Protein AF-A0A7R8WGK3-F1 (afdb_monomer_lite)

Secondary structure (DSSP, 8-state):
--------------------------------------TT-S-------HHHHHHHHHHTT----S----SSSHHHHHHHHHHHHHHHHHHHHHHHHHHHHHHHHHHHHHHHHHHHHHHHHHHHHHHHHHHHHHHHHHHHHHHHHHT--

Organism: NCBI:txid163714

Sequence (149 aa):
MSRVQANRSSSMAVATRNLHHQPQFTNTAQTNPSSHATDHQRMESMSSGDAAHAAAILLNLGQPCCHLDGPGVEVNGLLQRLDSLRQENNKLKCDKLDLLRQHVACQREIKKLKEREMKLQMDLSSASQENSRLRALLRDYTSVDVSSV

pLDDT: mean 71.0, std 24.17, range [36.91, 98.88]

Foldseek 3Di:
DDDDDDDDPPDDPDPPPDPDDDDDDDDDDDDDDDDDDDPPPPDPDDDPDPPVVVVVVVVVVPDDDDDDDDDPDVVVVVVVVVVVVVVVVVVVVVVVVVVVVVVVVVVVVVVVVVVVVVVVVVVVVVVVVVVVVVVVVVVVVVVVVVVVD

Structure (mmCIF, N/CA/C/O backbone):
data_AF-A0A7R8WGK3-F1
#
_entry.id   AF-A0A7R8WGK3-F1
#
loop_
_atom_site.group_PDB
_atom_site.id
_atom_site.type_symbol
_atom_site.label_atom_id
_atom_site.label_alt_id
_atom_site.label_comp_id
_atom_site.label_asym_id
_atom_site.label_entity_id
_atom_site.label_seq_id
_atom_site.pdbx_PDB_ins_code
_atom_site.Cartn_x
_atom_site.Cartn_y
_atom_site.Cartn_z
_atom_site.occupancy
_atom_site.B_iso_or_equiv
_atom_site.auth_seq_id
_atom_site.auth_comp_id
_atom_site.auth_asym_id
_atom_site.auth_atom_id
_atom_site.pdbx_PDB_model_num
ATOM 1 N N . MET A 1 1 ? 33.280 -46.505 11.811 1.00 45.91 1 MET A N 1
ATOM 2 C CA . MET A 1 1 ? 33.795 -45.601 10.763 1.00 45.91 1 MET A CA 1
ATOM 3 C C . MET A 1 1 ? 33.153 -44.237 10.950 1.00 45.91 1 MET A C 1
ATOM 5 O O . MET A 1 1 ? 31.968 -44.082 10.702 1.00 45.91 1 MET A O 1
ATOM 9 N N . SER A 1 2 ? 33.925 -43.303 11.497 1.00 43.38 2 SER A N 1
ATOM 10 C CA . SER A 1 2 ? 33.552 -41.914 11.775 1.00 43.38 2 SER A CA 1
ATOM 11 C C . SER A 1 2 ? 33.659 -41.040 10.523 1.00 43.38 2 SER A C 1
ATOM 13 O O . SER A 1 2 ? 34.614 -41.207 9.769 1.00 43.38 2 SER A O 1
ATOM 15 N N . ARG A 1 3 ? 32.748 -40.069 10.365 1.00 49.25 3 ARG A N 1
ATOM 16 C CA . ARG A 1 3 ? 32.961 -38.716 9.791 1.00 49.25 3 ARG A CA 1
ATOM 17 C C . ARG A 1 3 ? 31.641 -37.940 9.931 1.00 49.25 3 ARG A C 1
ATOM 19 O O . ARG A 1 3 ? 30.646 -38.327 9.344 1.00 49.25 3 ARG A O 1
ATOM 26 N N . VAL A 1 4 ? 31.512 -37.123 10.976 1.00 49.59 4 VAL A N 1
ATOM 27 C CA . VAL A 1 4 ? 31.851 -35.684 11.058 1.00 49.59 4 VAL A CA 1
ATOM 28 C C . VAL A 1 4 ? 30.765 -34.777 10.456 1.00 49.59 4 VAL A C 1
ATOM 30 O O . VAL A 1 4 ? 30.484 -34.793 9.266 1.00 49.59 4 VAL A O 1
ATOM 33 N N . GLN A 1 5 ? 30.202 -34.004 11.387 1.00 48.50 5 GLN A N 1
ATOM 34 C CA . GLN A 1 5 ? 29.347 -32.816 11.346 1.00 48.50 5 GLN A CA 1
ATOM 35 C C . GLN A 1 5 ? 29.398 -31.926 10.093 1.00 48.50 5 GLN A C 1
ATOM 37 O O . GLN A 1 5 ? 30.470 -31.619 9.580 1.00 48.50 5 GLN A O 1
ATOM 42 N N . ALA A 1 6 ? 28.248 -31.312 9.788 1.00 50.62 6 ALA A N 1
ATOM 43 C CA . ALA A 1 6 ? 28.189 -29.886 9.463 1.00 50.62 6 ALA A CA 1
ATOM 44 C C . ALA A 1 6 ? 26.821 -29.290 9.849 1.00 50.62 6 ALA A C 1
ATOM 46 O O . ALA A 1 6 ? 25.840 -29.385 9.116 1.00 50.62 6 ALA A O 1
ATOM 47 N N . ASN A 1 7 ? 26.792 -28.648 11.019 1.00 44.78 7 ASN A N 1
ATOM 48 C CA . ASN A 1 7 ? 25.822 -27.618 11.382 1.00 44.78 7 ASN A CA 1
ATOM 49 C C . ASN A 1 7 ? 25.818 -26.505 10.323 1.00 44.78 7 ASN A C 1
ATOM 51 O O . ASN A 1 7 ? 26.871 -25.942 10.022 1.00 44.78 7 ASN A O 1
ATOM 55 N N . ARG A 1 8 ? 24.638 -26.102 9.847 1.00 49.41 8 ARG A N 1
ATOM 56 C CA . ARG A 1 8 ? 24.425 -24.771 9.260 1.00 49.41 8 ARG A CA 1
ATOM 57 C C . ARG A 1 8 ? 23.169 -24.144 9.853 1.00 49.41 8 ARG A C 1
ATOM 59 O O . ARG A 1 8 ? 22.130 -24.043 9.213 1.00 49.41 8 ARG A O 1
ATOM 66 N N . SER A 1 9 ? 23.297 -23.713 11.101 1.00 45.44 9 SER A N 1
ATOM 67 C CA . SER A 1 9 ? 22.403 -22.730 11.706 1.00 45.44 9 SER A CA 1
ATOM 68 C C . SER A 1 9 ? 22.747 -21.357 11.121 1.00 45.44 9 SER A C 1
ATOM 70 O O . SER A 1 9 ? 23.637 -20.675 11.625 1.00 45.44 9 SER A O 1
ATOM 72 N N . SER A 1 10 ? 22.087 -20.946 10.037 1.00 44.66 10 SER A N 1
ATOM 73 C CA . SER A 1 10 ? 22.157 -19.553 9.576 1.00 44.66 10 SER A CA 1
ATOM 74 C C . SER A 1 10 ? 21.212 -18.705 10.423 1.00 44.66 10 SER A C 1
ATOM 76 O O . SER A 1 10 ? 20.032 -18.549 10.125 1.00 44.66 10 SER A O 1
ATOM 78 N N . SER A 1 11 ? 21.768 -18.198 11.521 1.00 43.72 11 SER A N 1
ATOM 79 C CA . SER A 1 11 ? 21.184 -17.171 12.378 1.00 43.72 11 SER A CA 1
ATOM 80 C C . SER A 1 11 ? 21.046 -15.863 11.591 1.00 43.72 11 SER A C 1
ATOM 82 O O . SER A 1 11 ? 22.042 -15.238 11.225 1.00 43.72 11 SER A O 1
ATOM 84 N N . MET A 1 12 ? 19.809 -15.464 11.294 1.00 45.16 12 MET A N 1
ATOM 85 C CA . MET A 1 12 ? 19.483 -14.134 10.777 1.00 45.16 12 MET A CA 1
ATOM 86 C C . MET A 1 12 ? 19.632 -13.129 11.921 1.00 45.16 12 MET A C 1
ATOM 88 O O . MET A 1 12 ? 18.757 -13.011 12.777 1.00 45.16 12 MET A O 1
ATOM 92 N N . ALA A 1 13 ? 20.754 -12.412 11.949 1.00 44.00 13 ALA A N 1
ATOM 93 C CA . ALA A 1 13 ? 20.947 -11.287 12.851 1.00 44.00 13 ALA A CA 1
ATOM 94 C C . ALA A 1 13 ? 19.977 -10.153 12.469 1.00 44.00 13 ALA A C 1
ATOM 96 O O . ALA A 1 13 ? 20.192 -9.416 11.508 1.00 44.00 13 ALA A O 1
ATOM 97 N N . VAL A 1 14 ? 18.888 -10.031 13.228 1.00 49.06 14 VAL A N 1
ATOM 98 C CA . VAL A 1 14 ? 17.989 -8.874 13.211 1.00 49.06 14 VAL A CA 1
ATOM 99 C C . VAL A 1 14 ? 18.727 -7.706 13.860 1.00 49.06 14 VAL A C 1
ATOM 101 O O . VAL A 1 14 ? 18.948 -7.687 15.068 1.00 49.06 14 VAL A O 1
ATOM 104 N N . ALA A 1 15 ? 19.137 -6.727 13.056 1.00 43.81 15 ALA A N 1
ATOM 105 C CA . ALA A 1 15 ? 19.705 -5.481 13.551 1.00 43.81 15 ALA A CA 1
ATOM 106 C C . ALA A 1 15 ? 18.581 -4.558 14.053 1.00 43.81 15 ALA A C 1
ATOM 108 O O . ALA A 1 15 ? 18.105 -3.676 13.341 1.00 43.81 15 ALA A O 1
ATOM 109 N N . THR A 1 16 ? 18.146 -4.757 15.295 1.00 49.28 16 THR A N 1
ATOM 110 C CA . THR A 1 16 ? 17.277 -3.818 16.011 1.00 49.28 16 THR A CA 1
ATOM 111 C C . THR A 1 16 ? 18.125 -2.626 16.463 1.00 49.28 16 THR A C 1
ATOM 113 O O . THR A 1 16 ? 18.836 -2.699 17.464 1.00 49.28 16 THR A O 1
ATOM 116 N N . ARG A 1 17 ? 18.087 -1.502 15.735 1.00 47.31 17 ARG A N 1
ATOM 117 C CA . ARG A 1 17 ? 18.612 -0.231 16.263 1.00 47.31 17 ARG A CA 1
ATOM 118 C C . ARG A 1 17 ? 17.630 0.321 17.291 1.00 47.31 17 ARG A C 1
ATOM 120 O O . ARG A 1 17 ? 16.656 0.984 16.955 1.00 47.31 17 ARG A O 1
ATOM 127 N N . ASN A 1 18 ? 17.922 0.011 18.547 1.00 42.16 18 ASN A N 1
ATOM 128 C CA . ASN A 1 18 ? 17.346 0.620 19.734 1.00 42.16 18 ASN A CA 1
ATOM 129 C C . ASN A 1 18 ? 18.006 2.000 19.918 1.00 42.16 18 ASN A C 1
ATOM 131 O O . ASN A 1 18 ? 19.164 2.080 20.321 1.00 42.16 18 ASN A O 1
ATOM 135 N N . LEU A 1 19 ? 17.314 3.087 19.572 1.00 43.59 19 LEU A N 1
ATOM 136 C CA . LEU A 1 19 ? 17.733 4.450 19.914 1.00 43.59 19 LEU A CA 1
ATOM 137 C C . LEU A 1 19 ? 16.815 4.969 21.021 1.00 43.59 19 LEU A C 1
ATOM 139 O O . LEU A 1 19 ? 15.881 5.724 20.776 1.00 43.59 19 LEU A O 1
ATOM 143 N N . HIS A 1 20 ? 17.089 4.534 22.249 1.00 46.44 20 HIS A N 1
ATOM 144 C CA . HIS A 1 20 ? 16.634 5.214 23.456 1.00 46.44 20 HIS A CA 1
ATOM 145 C C . HIS A 1 20 ? 17.848 5.958 24.022 1.00 46.44 20 HIS A C 1
ATOM 147 O O . HIS A 1 20 ? 18.658 5.388 24.748 1.00 46.44 20 HIS A O 1
ATOM 153 N N . HIS A 1 21 ? 18.027 7.216 23.619 1.00 44.97 21 HIS A N 1
ATOM 154 C CA . HIS A 1 21 ? 18.927 8.139 24.306 1.00 44.97 21 HIS A CA 1
ATOM 155 C C . HIS A 1 21 ? 18.060 9.150 25.051 1.00 44.97 21 HIS A C 1
ATOM 157 O O . HIS A 1 21 ? 17.402 10.001 24.458 1.00 44.97 21 HIS A O 1
ATOM 163 N N . GLN A 1 22 ? 18.020 8.970 26.365 1.00 37.72 22 GLN A N 1
ATOM 164 C CA . GLN A 1 22 ? 17.437 9.880 27.337 1.00 37.72 22 GLN A CA 1
ATOM 165 C C . GLN A 1 22 ? 18.248 11.192 27.334 1.00 37.72 22 GLN A C 1
ATOM 167 O O . GLN A 1 22 ? 19.480 11.122 27.378 1.00 37.72 22 GLN A O 1
ATOM 172 N N . PRO A 1 23 ? 17.627 12.384 27.285 1.00 43.53 23 PRO A N 1
ATOM 173 C CA . PRO A 1 23 ? 18.377 13.626 27.402 1.00 43.53 23 PRO A CA 1
ATOM 174 C C . PRO A 1 23 ? 18.786 13.842 28.866 1.00 43.53 23 PRO A C 1
ATOM 176 O O . PRO A 1 23 ? 17.944 14.003 29.749 1.00 43.53 23 PRO A O 1
ATOM 179 N N . GLN A 1 24 ? 20.095 13.832 29.116 1.00 36.91 24 GLN A N 1
ATOM 180 C CA . GLN A 1 24 ? 20.707 14.347 30.340 1.00 36.91 24 GLN A CA 1
ATOM 181 C C . GLN A 1 24 ? 20.606 15.878 30.302 1.00 36.91 24 GLN A C 1
ATOM 183 O O . GLN A 1 24 ? 21.165 16.519 29.412 1.00 36.91 24 GLN A O 1
ATOM 188 N N . PHE A 1 25 ? 19.877 16.475 31.246 1.00 40.12 25 PHE A N 1
ATOM 189 C CA . PHE A 1 25 ? 19.863 17.924 31.428 1.00 40.12 25 PHE A CA 1
ATOM 190 C C . PHE A 1 25 ? 21.146 18.355 32.140 1.00 40.12 25 PHE A C 1
ATOM 192 O O . PHE A 1 25 ? 21.264 18.215 33.355 1.00 40.12 25 PHE A O 1
ATOM 199 N N . THR A 1 26 ? 22.095 18.918 31.397 1.00 39.34 26 THR A N 1
ATOM 200 C CA . THR A 1 26 ? 23.201 19.689 31.974 1.00 39.34 26 THR A CA 1
ATOM 201 C C . THR A 1 26 ? 22.993 21.164 31.658 1.00 39.34 26 THR A C 1
ATOM 203 O O . THR A 1 26 ? 23.085 21.588 30.508 1.00 39.34 26 THR A O 1
ATOM 206 N N . ASN A 1 27 ? 22.689 21.937 32.701 1.00 42.09 27 ASN A N 1
ATOM 207 C CA . ASN A 1 27 ? 22.702 23.394 32.684 1.00 42.09 27 ASN A CA 1
ATOM 208 C C . ASN A 1 27 ? 24.143 23.887 32.520 1.00 42.09 27 ASN A C 1
ATOM 210 O O . ASN A 1 27 ? 24.951 23.727 33.432 1.00 42.09 27 ASN A O 1
ATOM 214 N N . THR A 1 28 ? 24.436 24.560 31.412 1.00 37.81 28 THR A N 1
ATOM 215 C CA . THR A 1 28 ? 25.545 25.517 31.335 1.00 37.81 28 THR A CA 1
ATOM 216 C C . THR A 1 28 ? 25.058 26.782 30.646 1.00 37.81 28 THR A C 1
ATOM 218 O O . THR A 1 28 ? 24.463 26.742 29.572 1.00 37.81 28 THR A O 1
ATOM 221 N N . ALA A 1 29 ? 25.258 27.887 31.354 1.00 38.62 29 ALA A N 1
ATOM 222 C CA . ALA A 1 29 ? 24.790 29.225 31.059 1.00 38.62 29 ALA A CA 1
ATOM 223 C C . ALA A 1 29 ? 25.371 29.817 29.759 1.00 38.62 29 ALA A C 1
ATOM 225 O O . ALA A 1 29 ? 26.458 29.430 29.348 1.00 38.62 29 ALA A O 1
ATOM 226 N N . GLN A 1 30 ? 24.614 30.770 29.185 1.00 37.28 30 GLN A N 1
ATOM 227 C CA . GLN A 1 30 ? 25.043 32.058 28.590 1.00 37.28 30 GLN A CA 1
ATOM 228 C C . GLN A 1 30 ? 26.400 32.059 27.844 1.00 37.28 30 GLN A C 1
ATOM 230 O O . GLN A 1 30 ? 27.433 31.832 28.450 1.00 37.28 30 GLN A O 1
ATOM 235 N N . THR A 1 31 ? 26.519 32.392 26.555 1.00 39.72 31 THR A N 1
ATOM 236 C CA . THR A 1 31 ? 26.061 33.608 25.858 1.00 39.72 31 THR A CA 1
ATOM 237 C C . THR A 1 31 ? 26.173 33.420 24.332 1.00 39.72 31 THR A C 1
ATOM 239 O O . THR A 1 31 ? 27.108 32.780 23.864 1.00 39.72 31 THR A O 1
ATOM 242 N N . ASN A 1 32 ? 25.245 33.995 23.553 1.00 38.38 32 ASN A N 1
ATOM 243 C CA . ASN A 1 32 ? 25.500 34.746 22.303 1.00 38.38 32 ASN A CA 1
ATOM 244 C C . ASN A 1 32 ? 24.175 35.083 21.601 1.00 38.38 32 ASN A C 1
ATOM 246 O O . ASN A 1 32 ? 23.265 34.256 21.574 1.00 38.38 32 ASN A O 1
ATOM 250 N N . PRO A 1 33 ? 24.082 36.266 20.968 1.00 45.75 33 PRO A N 1
ATOM 251 C CA . PRO A 1 33 ? 23.653 36.224 19.576 1.00 45.75 33 PRO A CA 1
ATOM 252 C C . PRO A 1 33 ? 24.358 37.288 18.726 1.00 45.75 33 PRO A C 1
ATOM 254 O O . PRO A 1 33 ? 24.045 38.472 18.796 1.00 45.75 33 PRO A O 1
ATOM 257 N N . SER A 1 34 ? 25.259 36.861 17.846 1.00 43.00 34 SER A N 1
ATOM 258 C CA . SER A 1 34 ? 25.455 37.559 16.574 1.00 43.00 34 SER A CA 1
ATOM 259 C C . SER A 1 34 ? 26.024 36.593 15.544 1.00 43.00 34 SER A C 1
ATOM 261 O O . SER A 1 34 ? 27.172 36.176 15.641 1.00 43.00 34 SER A O 1
ATOM 263 N N . SER A 1 35 ? 25.182 36.166 14.606 1.00 41.75 35 SER A N 1
ATOM 264 C CA . SER A 1 35 ? 25.418 36.219 13.154 1.00 41.75 35 SER A CA 1
ATOM 265 C C . SER A 1 35 ? 24.416 35.311 12.436 1.00 41.75 35 SER A C 1
ATOM 267 O O . SER A 1 35 ? 24.411 34.090 12.534 1.00 41.75 35 SER A O 1
ATOM 269 N N . HIS A 1 36 ? 23.515 35.992 11.742 1.00 54.31 36 HIS A N 1
ATOM 270 C CA . HIS A 1 36 ? 22.514 35.485 10.826 1.00 54.31 36 HIS A CA 1
ATOM 271 C C . HIS A 1 36 ? 23.221 34.885 9.600 1.00 54.31 36 HIS A C 1
ATOM 273 O O . HIS A 1 36 ? 23.587 35.615 8.681 1.00 54.31 36 HIS A O 1
ATOM 279 N N . ALA A 1 37 ? 23.438 33.570 9.594 1.00 49.12 37 ALA A N 1
ATOM 280 C CA . ALA A 1 37 ? 23.893 32.836 8.419 1.00 49.12 37 ALA A CA 1
ATOM 281 C C 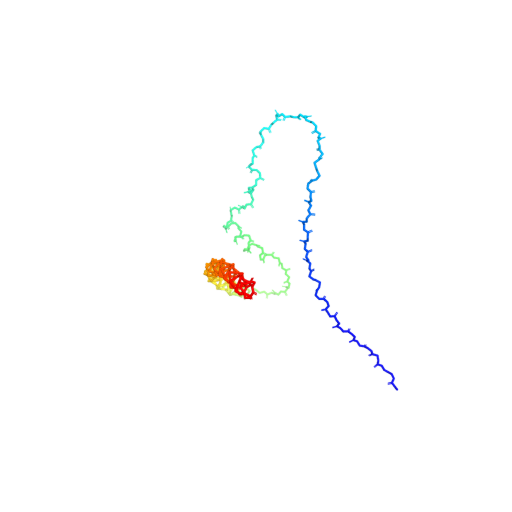. ALA A 1 37 ? 22.721 32.027 7.854 1.00 49.12 37 ALA A C 1
ATOM 283 O O . ALA A 1 37 ? 22.128 31.179 8.513 1.00 49.12 37 ALA A O 1
ATOM 284 N N . THR A 1 38 ? 22.369 32.397 6.636 1.00 52.53 38 THR A N 1
ATOM 285 C CA . THR A 1 38 ? 21.287 31.930 5.782 1.00 52.53 38 THR A CA 1
ATOM 286 C C . THR A 1 38 ? 21.415 30.437 5.465 1.00 52.53 38 THR A C 1
ATOM 288 O O . THR A 1 38 ? 22.452 29.993 4.974 1.00 52.53 38 THR A O 1
ATOM 291 N N . ASP A 1 39 ? 20.329 29.682 5.650 1.00 54.81 39 ASP A N 1
ATOM 292 C CA . ASP A 1 39 ? 20.135 28.320 5.129 1.00 54.81 39 ASP A CA 1
ATOM 293 C C . ASP A 1 39 ? 20.005 28.326 3.588 1.00 54.81 39 ASP A C 1
ATOM 295 O O . ASP A 1 39 ? 18.979 27.955 3.020 1.00 54.81 39 ASP A O 1
ATOM 299 N N . HIS A 1 40 ? 21.051 28.762 2.880 1.00 52.88 40 HIS A N 1
ATOM 300 C CA . HIS A 1 40 ? 21.162 28.598 1.424 1.00 52.88 40 HIS A CA 1
ATOM 301 C C . HIS A 1 40 ? 22.164 27.517 1.009 1.00 52.88 40 HIS A C 1
ATOM 303 O O . HIS A 1 40 ? 22.172 27.099 -0.142 1.00 52.88 40 HIS A O 1
ATOM 309 N N . GLN A 1 41 ? 22.935 26.942 1.932 1.00 57.62 41 GLN A N 1
ATOM 310 C CA . GLN A 1 41 ? 23.917 25.913 1.583 1.00 57.62 41 GLN A CA 1
ATOM 311 C C . GLN A 1 41 ? 23.331 24.488 1.611 1.00 57.62 41 GLN A C 1
ATOM 313 O O . GLN A 1 41 ? 23.922 23.564 2.168 1.00 57.62 41 GLN A O 1
ATOM 318 N N . ARG A 1 42 ? 22.150 24.271 1.024 1.00 61.25 42 ARG A N 1
ATOM 319 C CA . ARG A 1 42 ? 21.614 22.918 0.830 1.00 61.25 42 ARG A CA 1
ATOM 320 C C . ARG A 1 42 ? 20.984 22.807 -0.552 1.00 61.25 42 ARG A C 1
ATOM 322 O O . ARG A 1 42 ? 19.812 23.106 -0.729 1.00 61.25 42 ARG A O 1
ATOM 329 N N . MET A 1 43 ? 21.783 22.256 -1.470 1.00 57.25 43 MET A N 1
ATOM 330 C CA . MET A 1 43 ? 21.415 21.721 -2.795 1.00 57.25 43 MET A CA 1
ATOM 331 C C . MET A 1 43 ? 21.650 22.635 -4.009 1.00 57.25 43 MET A C 1
ATOM 333 O O . MET A 1 43 ? 20.754 22.837 -4.820 1.00 57.25 43 MET A O 1
ATOM 337 N N . GLU A 1 44 ? 22.892 23.078 -4.214 1.00 56.59 44 GLU A N 1
ATOM 338 C CA . GLU A 1 44 ? 23.319 23.769 -5.447 1.00 56.59 44 GLU A CA 1
ATOM 339 C C . GLU A 1 44 ? 24.247 22.907 -6.325 1.00 56.59 44 GLU A C 1
ATOM 341 O O . GLU A 1 44 ? 25.225 23.375 -6.901 1.00 56.59 44 GLU A O 1
ATOM 346 N N . SER A 1 45 ? 23.991 21.601 -6.430 1.00 52.81 45 SER A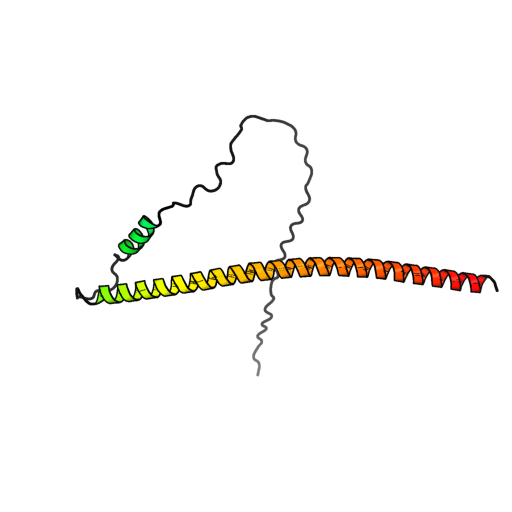 N 1
ATOM 347 C CA . SER A 1 45 ? 24.758 20.737 -7.341 1.00 52.81 45 SER A CA 1
ATOM 348 C C . SER A 1 45 ? 23.875 19.690 -8.004 1.00 52.81 45 SER A C 1
ATOM 350 O O . SER A 1 45 ? 23.978 18.497 -7.744 1.00 52.81 45 SER A O 1
ATOM 352 N N . MET A 1 46 ? 23.020 20.153 -8.911 1.00 45.66 46 MET A N 1
ATOM 353 C CA . MET A 1 46 ? 22.680 19.384 -10.103 1.00 45.66 46 MET A CA 1
ATOM 354 C C . MET A 1 46 ? 22.944 20.287 -11.299 1.00 45.66 46 MET A C 1
ATOM 356 O O . MET A 1 46 ? 22.119 21.116 -11.672 1.00 45.66 46 MET A O 1
ATOM 360 N N . SER A 1 47 ? 24.155 20.171 -11.835 1.00 57.75 47 SER A N 1
ATOM 361 C CA . SER A 1 47 ? 24.545 20.825 -13.077 1.00 57.75 47 SER A CA 1
ATOM 362 C C . SER A 1 47 ? 23.569 20.411 -14.180 1.00 57.75 47 SER A C 1
ATOM 364 O O . SER A 1 47 ? 23.465 19.232 -14.517 1.00 57.75 47 SER A O 1
ATOM 366 N N . SER A 1 48 ? 22.811 21.380 -14.690 1.00 58.50 48 SER A N 1
ATOM 367 C CA . SER A 1 48 ? 21.901 21.206 -15.816 1.00 58.50 48 SER A CA 1
ATOM 368 C C . SER A 1 48 ? 22.714 21.330 -17.102 1.00 58.50 48 SER A C 1
ATOM 370 O O . SER A 1 48 ? 23.206 22.405 -17.440 1.00 58.50 48 SER A O 1
ATOM 372 N N . GLY A 1 49 ? 22.909 20.207 -17.789 1.00 50.53 49 GLY A N 1
ATOM 373 C CA . GLY A 1 49 ? 23.737 20.132 -18.988 1.00 50.53 49 GLY A CA 1
ATOM 374 C C . GLY A 1 49 ? 23.431 18.900 -19.830 1.00 50.53 49 GLY A C 1
ATOM 375 O O . GLY A 1 49 ? 24.354 18.217 -20.265 1.00 50.53 49 GLY A O 1
ATOM 376 N N . ASP A 1 50 ? 22.154 18.591 -20.066 1.00 55.97 50 ASP A N 1
ATOM 377 C CA . ASP A 1 50 ? 21.757 17.376 -20.796 1.00 55.97 50 ASP A CA 1
ATOM 378 C C . ASP A 1 50 ? 22.268 17.344 -22.254 1.00 55.97 50 ASP A C 1
ATOM 380 O O . ASP A 1 50 ? 22.515 16.269 -22.798 1.00 55.97 50 ASP A O 1
ATOM 384 N N . ALA A 1 51 ? 22.541 18.501 -22.873 1.00 53.06 51 ALA A N 1
ATOM 385 C CA . ALA A 1 51 ? 23.179 18.567 -24.194 1.00 53.06 51 ALA A CA 1
ATOM 386 C C . ALA A 1 51 ? 24.692 18.263 -24.145 1.00 53.06 51 ALA A C 1
ATOM 388 O O . ALA A 1 51 ? 25.224 17.594 -25.031 1.00 53.06 51 ALA A O 1
ATOM 389 N N . ALA A 1 52 ? 25.383 18.707 -23.090 1.00 50.47 52 ALA A N 1
ATOM 390 C CA . ALA A 1 52 ? 26.821 18.501 -22.920 1.00 50.47 52 ALA A CA 1
ATOM 391 C C . ALA A 1 52 ? 27.147 17.083 -22.429 1.00 50.47 52 ALA A C 1
ATOM 393 O O . ALA A 1 52 ? 28.174 16.526 -22.808 1.00 50.47 52 ALA A O 1
ATOM 394 N N . HIS A 1 53 ? 26.266 16.465 -21.635 1.00 52.69 53 HIS A N 1
ATOM 395 C CA . HIS A 1 53 ? 26.470 15.106 -21.135 1.00 52.69 53 HIS A CA 1
ATOM 396 C C . HIS A 1 53 ? 26.237 14.049 -22.224 1.00 52.69 53 HIS A C 1
ATOM 398 O O . HIS A 1 53 ? 27.019 13.108 -22.348 1.00 52.69 53 HIS A O 1
ATOM 404 N N . ALA A 1 54 ? 25.233 14.247 -23.088 1.00 52.16 54 ALA A N 1
ATOM 405 C CA . ALA A 1 54 ? 25.033 13.411 -24.272 1.00 52.16 54 ALA A CA 1
ATOM 406 C C . ALA A 1 54 ? 26.201 13.537 -25.271 1.00 52.16 54 ALA A C 1
ATOM 408 O O . ALA A 1 54 ? 26.674 12.527 -25.793 1.00 52.16 54 ALA A O 1
ATOM 409 N N . ALA A 1 55 ? 26.710 14.757 -25.486 1.00 52.88 55 ALA A N 1
ATOM 410 C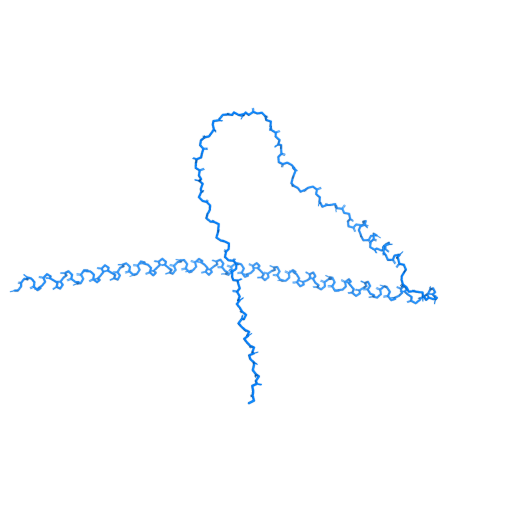 CA . ALA A 1 55 ? 27.904 14.994 -26.297 1.00 52.88 55 ALA A CA 1
ATOM 411 C C . ALA A 1 55 ? 29.160 14.358 -25.674 1.00 52.88 55 ALA A C 1
ATOM 413 O O . ALA A 1 55 ? 29.947 13.744 -26.385 1.00 52.88 55 ALA A O 1
ATOM 414 N N . ALA A 1 56 ? 29.322 14.419 -24.350 1.00 54.44 56 ALA A N 1
ATOM 415 C CA . ALA A 1 56 ? 30.436 13.784 -23.651 1.00 54.44 56 ALA A CA 1
ATOM 416 C C . ALA A 1 56 ? 30.397 12.251 -23.751 1.00 54.44 56 ALA A C 1
ATOM 418 O O . ALA A 1 56 ? 31.439 11.638 -23.944 1.00 54.44 56 ALA A O 1
ATOM 419 N N . ILE A 1 57 ? 29.218 11.620 -23.689 1.00 58.56 57 ILE A N 1
ATOM 420 C CA . ILE A 1 57 ? 29.079 10.165 -23.885 1.00 58.56 57 ILE A CA 1
ATOM 421 C C . ILE A 1 57 ? 29.417 9.765 -25.331 1.00 58.56 57 ILE A C 1
ATOM 423 O O . ILE A 1 57 ? 30.063 8.741 -25.539 1.00 58.56 57 ILE A O 1
ATOM 427 N N . LEU A 1 58 ? 29.046 10.585 -26.323 1.00 56.94 58 LEU A N 1
ATOM 428 C CA . LEU A 1 58 ? 29.439 10.373 -27.723 1.00 56.94 58 LEU A CA 1
ATOM 429 C C . LEU A 1 58 ? 30.951 10.550 -27.943 1.00 56.94 58 LEU A C 1
ATOM 431 O O . LEU A 1 58 ? 31.537 9.822 -28.739 1.00 56.94 58 LEU A O 1
ATOM 435 N N . LEU A 1 59 ? 31.589 11.476 -27.223 1.00 58.00 59 LEU A N 1
ATOM 436 C CA . LEU A 1 59 ? 33.030 11.741 -27.314 1.00 58.00 59 LEU A CA 1
ATOM 437 C C . LEU A 1 59 ? 33.886 10.759 -26.489 1.00 58.00 59 LEU A C 1
ATOM 439 O O . LEU A 1 59 ? 35.056 10.563 -26.804 1.00 58.00 59 LEU A O 1
ATOM 443 N N . ASN A 1 60 ? 33.320 10.101 -25.470 1.00 50.41 60 ASN A N 1
ATOM 444 C CA . ASN A 1 60 ? 34.030 9.152 -24.598 1.00 50.41 60 ASN A CA 1
ATOM 445 C C . ASN A 1 60 ? 34.031 7.698 -25.124 1.00 50.41 60 ASN A C 1
ATOM 447 O O . ASN A 1 60 ? 34.533 6.792 -24.467 1.00 50.41 60 ASN A O 1
ATOM 451 N N . LEU A 1 61 ? 33.514 7.463 -26.336 1.00 53.25 61 LEU A N 1
ATOM 452 C CA . LEU A 1 61 ? 33.739 6.224 -27.101 1.00 53.25 61 LEU A CA 1
ATOM 453 C C . LEU A 1 61 ? 35.148 6.167 -27.730 1.00 53.25 61 LEU A C 1
ATOM 455 O O . LEU A 1 61 ? 35.471 5.228 -28.451 1.00 53.25 61 LEU A O 1
ATOM 459 N N . GLY A 1 62 ? 35.990 7.169 -27.470 1.00 52.28 62 GLY A N 1
ATOM 460 C CA . GLY A 1 62 ? 37.308 7.342 -28.073 1.00 52.28 62 GLY A CA 1
ATOM 461 C C . GLY A 1 62 ? 38.487 6.765 -27.290 1.00 52.28 62 GLY A C 1
ATOM 462 O O . GLY A 1 62 ? 39.553 7.376 -27.337 1.00 52.28 62 GLY A O 1
ATOM 463 N N . GLN A 1 63 ? 38.354 5.629 -26.586 1.00 53.62 63 GLN A N 1
ATOM 464 C CA . GLN A 1 63 ? 39.533 4.940 -26.040 1.00 53.62 63 GLN A CA 1
ATOM 465 C C . GLN A 1 63 ? 39.681 3.508 -26.591 1.00 53.62 63 GLN A C 1
ATOM 467 O O . GLN A 1 63 ? 38.787 2.682 -26.401 1.00 53.62 63 GLN A O 1
ATOM 472 N N . PRO A 1 64 ? 40.799 3.205 -27.284 1.00 54.06 64 PRO A N 1
ATOM 473 C CA . PRO A 1 64 ? 40.955 1.991 -28.068 1.00 54.06 64 PRO A CA 1
ATOM 474 C C . PRO A 1 64 ? 41.446 0.847 -27.186 1.00 54.06 64 PRO A C 1
ATOM 476 O O . PRO A 1 64 ? 42.534 0.895 -26.613 1.00 54.06 64 PRO A O 1
ATOM 479 N N . CYS A 1 65 ? 40.669 -0.223 -27.110 1.00 42.81 65 CYS A N 1
ATOM 480 C CA . CYS A 1 65 ? 41.191 -1.534 -26.756 1.00 42.81 65 CYS A CA 1
ATOM 481 C C . CYS A 1 65 ? 40.705 -2.502 -27.829 1.00 42.81 65 CYS A C 1
ATOM 483 O O . CYS A 1 65 ? 39.508 -2.559 -28.091 1.00 42.81 65 CYS A O 1
ATOM 485 N N . CYS A 1 66 ? 41.646 -3.270 -28.380 1.00 39.44 66 CYS A N 1
ATOM 486 C CA . CYS A 1 66 ? 41.522 -4.238 -29.476 1.00 39.44 66 CYS A CA 1
ATOM 487 C C . CYS A 1 66 ? 41.800 -3.659 -30.875 1.00 39.44 66 CYS A C 1
ATOM 489 O O . CYS A 1 66 ? 40.998 -2.979 -31.496 1.00 39.44 66 CYS A O 1
ATOM 491 N N . HIS A 1 67 ? 42.995 -3.989 -31.343 1.00 54.91 67 HIS A N 1
ATOM 492 C CA . HIS A 1 67 ? 43.553 -3.841 -32.677 1.00 54.91 67 HIS A CA 1
ATOM 493 C C . HIS A 1 67 ? 42.743 -4.630 -33.719 1.00 54.91 67 HIS A C 1
ATOM 495 O O . HIS A 1 67 ? 42.838 -5.851 -33.682 1.00 54.91 67 HIS A O 1
ATOM 501 N N . LEU A 1 68 ? 41.997 -3.982 -34.627 1.00 43.88 68 LEU A N 1
ATOM 502 C CA . LEU A 1 68 ? 41.540 -4.579 -35.895 1.00 43.88 68 LEU A CA 1
ATOM 503 C C . LEU A 1 68 ? 41.365 -3.502 -36.985 1.00 43.88 68 LEU A C 1
ATOM 505 O O . LEU A 1 68 ? 40.680 -2.500 -36.797 1.00 43.88 68 LEU A O 1
ATOM 509 N N . ASP A 1 69 ? 42.010 -3.732 -38.125 1.00 45.66 69 ASP A N 1
ATOM 510 C CA . ASP A 1 69 ? 41.990 -2.906 -39.332 1.00 45.66 69 ASP A CA 1
ATOM 511 C C . ASP A 1 69 ? 40.605 -2.894 -40.030 1.00 45.66 69 ASP A C 1
ATOM 513 O O . ASP A 1 69 ? 40.055 -3.955 -40.326 1.00 45.66 69 ASP A O 1
ATOM 517 N N . GLY A 1 70 ? 40.061 -1.711 -40.376 1.00 46.56 70 GLY A N 1
ATOM 518 C CA . GLY A 1 70 ? 38.974 -1.569 -41.373 1.00 46.56 70 GLY A CA 1
ATOM 519 C C . GLY A 1 70 ? 37.942 -0.435 -41.139 1.00 46.56 70 GLY A C 1
ATOM 520 O O . GLY A 1 70 ? 37.212 -0.475 -40.153 1.00 46.56 70 GLY A O 1
ATOM 521 N N . PRO A 1 71 ? 37.760 0.544 -42.058 1.00 52.53 71 PRO A N 1
ATOM 522 C CA . PRO A 1 71 ? 37.034 1.797 -41.781 1.00 52.53 71 PRO A CA 1
ATOM 523 C C . PRO A 1 71 ? 35.511 1.807 -42.070 1.00 52.53 71 PRO A C 1
ATOM 525 O O . PRO A 1 71 ? 34.964 2.863 -42.371 1.00 52.53 71 PRO A O 1
ATOM 528 N N . GLY A 1 72 ? 34.784 0.682 -41.999 1.00 53.34 72 GLY A N 1
ATOM 529 C CA . GLY A 1 72 ? 33.369 0.663 -42.445 1.00 53.34 72 GLY A CA 1
ATOM 530 C C . GLY A 1 72 ? 32.372 -0.199 -41.670 1.00 53.34 72 GLY A C 1
ATOM 531 O O . GLY A 1 72 ? 31.169 0.030 -41.775 1.00 53.34 72 GLY A O 1
ATOM 532 N N . VAL A 1 73 ? 32.831 -1.172 -40.880 1.00 56.53 73 VAL A N 1
ATOM 533 C CA . VAL A 1 73 ? 31.946 -2.179 -40.255 1.00 56.53 73 VAL A CA 1
ATOM 534 C C . VAL A 1 73 ? 31.616 -1.836 -38.789 1.00 56.53 73 VAL A C 1
ATOM 536 O O . VAL A 1 73 ? 30.539 -2.169 -38.298 1.00 56.53 73 VAL A O 1
ATOM 539 N N . GLU A 1 74 ? 32.481 -1.074 -38.117 1.00 62.22 74 G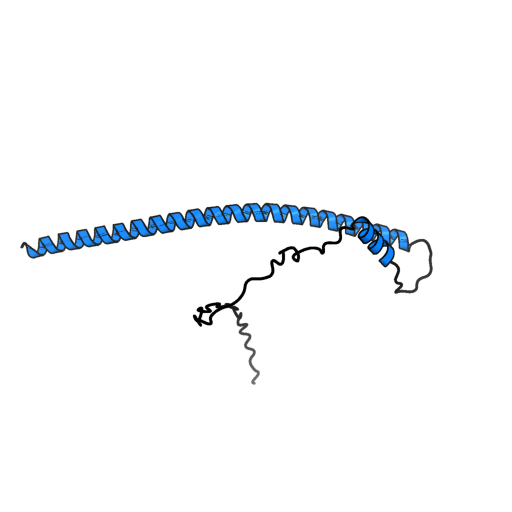LU A N 1
ATOM 540 C CA . GLU A 1 74 ? 32.384 -0.738 -36.686 1.00 62.22 74 GLU A CA 1
ATOM 541 C C . GLU A 1 74 ? 31.266 0.272 -36.357 1.00 62.22 74 GLU A C 1
ATOM 543 O O . GLU A 1 74 ? 30.523 0.105 -35.390 1.00 62.22 74 GLU A O 1
ATOM 548 N N . VAL A 1 75 ? 31.081 1.305 -37.188 1.00 73.62 75 VAL A N 1
ATOM 549 C CA . VAL A 1 75 ? 30.111 2.388 -36.924 1.00 73.62 75 VAL A CA 1
ATOM 550 C C . VAL A 1 75 ? 28.671 1.868 -36.928 1.00 73.62 75 VAL A C 1
ATOM 552 O O . VAL A 1 75 ? 27.854 2.288 -36.110 1.00 73.62 75 VAL A O 1
ATOM 555 N N . ASN A 1 76 ? 28.361 0.909 -37.804 1.00 78.00 76 ASN A N 1
ATOM 556 C CA . ASN A 1 76 ? 27.018 0.343 -37.914 1.00 78.00 76 ASN A CA 1
ATOM 557 C C . ASN A 1 76 ? 26.667 -0.541 -36.699 1.00 78.00 76 ASN A C 1
ATOM 559 O O . ASN A 1 76 ? 25.545 -0.493 -36.197 1.00 78.00 76 ASN A O 1
ATOM 563 N N . GLY A 1 77 ? 27.641 -1.287 -36.162 1.00 86.44 77 GLY A N 1
ATOM 564 C CA . GLY A 1 77 ? 27.471 -2.051 -34.919 1.00 86.44 77 GLY A CA 1
ATOM 565 C C . GLY A 1 77 ? 27.289 -1.153 -33.690 1.00 86.44 77 GLY A C 1
ATOM 566 O O . GLY A 1 77 ? 26.452 -1.433 -32.828 1.00 86.44 77 GLY A O 1
ATOM 567 N N . LEU A 1 78 ? 28.014 -0.031 -33.633 1.00 86.81 78 LEU A N 1
ATOM 568 C CA . LEU A 1 78 ? 27.852 0.976 -32.580 1.00 86.81 78 LEU A CA 1
ATOM 569 C C . LEU A 1 78 ? 26.478 1.661 -32.638 1.00 86.81 78 LEU A C 1
ATOM 571 O O . LEU A 1 78 ? 25.839 1.819 -31.597 1.00 86.81 78 LEU A O 1
ATOM 575 N N . LEU A 1 79 ? 25.994 2.007 -33.837 1.00 89.50 79 LEU A N 1
ATOM 576 C CA . LEU A 1 79 ? 24.649 2.557 -34.052 1.00 89.50 79 LEU A CA 1
ATOM 577 C C . LEU A 1 79 ? 23.558 1.588 -33.575 1.00 89.50 79 LEU A C 1
ATOM 579 O O . LEU A 1 79 ? 22.708 1.975 -32.776 1.00 89.50 79 LEU A O 1
ATOM 583 N N . GLN A 1 80 ? 23.631 0.310 -33.961 1.00 92.94 80 GLN A N 1
ATOM 584 C CA . GLN A 1 80 ? 22.664 -0.709 -33.526 1.00 92.94 80 GLN A CA 1
ATOM 585 C C . GLN A 1 80 ? 22.656 -0.908 -32.007 1.00 92.94 80 GLN A C 1
ATOM 587 O O . GLN A 1 80 ? 21.594 -1.064 -31.392 1.00 92.94 80 GLN A O 1
ATOM 592 N N . ARG A 1 81 ? 23.833 -0.882 -31.370 1.00 93.12 81 ARG A N 1
ATOM 593 C CA . ARG A 1 81 ? 23.936 -0.981 -29.911 1.00 93.12 81 ARG A CA 1
ATOM 594 C C . ARG A 1 81 ? 23.347 0.245 -29.221 1.00 93.12 81 ARG A C 1
ATOM 596 O O . ARG A 1 81 ? 22.652 0.098 -28.218 1.00 93.12 81 ARG A O 1
ATOM 603 N N . LEU A 1 82 ? 23.591 1.435 -29.759 1.00 93.06 82 LEU A N 1
ATOM 604 C CA . LEU A 1 82 ? 23.027 2.681 -29.248 1.00 93.06 82 LEU A CA 1
ATOM 605 C C . LEU A 1 82 ? 21.498 2.700 -29.374 1.00 93.06 82 LEU A C 1
ATOM 607 O O . LEU A 1 82 ? 20.819 3.077 -28.418 1.00 93.06 82 LEU A O 1
ATOM 611 N N . ASP A 1 83 ? 20.948 2.227 -30.490 1.00 94.88 83 ASP A N 1
ATOM 612 C CA . ASP A 1 83 ? 19.500 2.102 -30.674 1.00 94.88 83 ASP A CA 1
ATOM 613 C C . ASP A 1 83 ? 18.884 1.072 -29.722 1.00 94.88 83 ASP A C 1
ATOM 615 O O . ASP A 1 83 ? 17.846 1.338 -29.112 1.00 94.88 83 ASP A O 1
ATOM 619 N N . SER A 1 84 ? 19.556 -0.061 -29.507 1.00 95.75 84 SER A N 1
ATOM 620 C CA . SER A 1 84 ? 19.126 -1.080 -28.540 1.00 95.75 84 SER A CA 1
ATOM 621 C C . SER A 1 84 ? 19.087 -0.521 -27.114 1.00 95.75 84 SER A C 1
ATOM 623 O O . SER A 1 84 ? 18.082 -0.653 -26.415 1.00 95.75 84 SER A O 1
ATOM 625 N N . LEU A 1 85 ? 20.143 0.189 -26.701 1.00 96.44 85 LEU A N 1
ATOM 626 C CA . LEU A 1 85 ? 20.207 0.844 -25.392 1.00 96.44 85 LEU A CA 1
ATOM 627 C C . LEU A 1 85 ? 19.133 1.930 -25.242 1.00 96.44 85 LEU A C 1
ATOM 629 O O . LEU A 1 85 ? 18.555 2.082 -24.167 1.00 96.44 85 LEU A O 1
ATOM 633 N N . ARG A 1 86 ? 18.826 2.679 -26.308 1.00 97.38 86 ARG A N 1
ATOM 634 C CA . ARG A 1 86 ? 17.733 3.666 -26.303 1.00 97.38 86 ARG A CA 1
ATOM 635 C C . ARG A 1 86 ? 16.372 3.004 -26.111 1.00 97.38 86 ARG A C 1
ATOM 637 O O . ARG A 1 86 ? 15.566 3.506 -25.328 1.00 97.38 86 ARG A O 1
ATOM 644 N N . GLN A 1 87 ? 16.116 1.887 -26.789 1.00 98.25 87 GLN A N 1
ATOM 645 C CA . GLN A 1 87 ? 14.872 1.129 -26.632 1.00 98.25 87 GLN A CA 1
ATOM 646 C C . GLN A 1 87 ? 14.736 0.568 -25.215 1.00 98.25 87 GLN A C 1
ATOM 648 O O . GLN A 1 87 ? 13.688 0.732 -24.590 1.00 98.25 87 GLN A O 1
ATOM 653 N N . GLU A 1 88 ? 15.806 -0.013 -24.672 1.00 98.12 88 GLU A N 1
ATOM 654 C CA . GLU A 1 88 ? 15.834 -0.508 -23.296 1.00 98.12 88 GLU A CA 1
ATOM 655 C C . GLU A 1 88 ? 15.605 0.625 -22.288 1.00 98.12 88 GLU A C 1
ATOM 657 O O . GLU A 1 88 ? 14.787 0.496 -21.379 1.00 98.12 88 GLU A O 1
ATOM 662 N N . ASN A 1 89 ? 16.244 1.780 -22.489 1.00 97.94 89 ASN A N 1
ATOM 663 C CA . ASN A 1 89 ? 16.040 2.953 -21.645 1.00 97.94 89 ASN A CA 1
ATOM 664 C C . ASN A 1 89 ? 14.578 3.423 -21.660 1.00 97.94 89 ASN A C 1
ATOM 666 O O . ASN A 1 89 ? 14.022 3.753 -20.611 1.00 97.94 89 ASN A O 1
ATOM 670 N N . ASN A 1 90 ? 13.940 3.423 -22.831 1.00 98.44 90 ASN A N 1
ATOM 671 C CA . ASN A 1 90 ? 12.528 3.771 -22.962 1.00 98.44 90 ASN A CA 1
ATOM 672 C C . ASN A 1 90 ? 11.624 2.749 -22.266 1.00 98.44 90 ASN A C 1
ATOM 674 O O . ASN A 1 90 ? 10.723 3.147 -21.527 1.00 98.44 90 ASN A O 1
ATOM 678 N N . LYS A 1 91 ? 11.903 1.450 -22.416 1.00 98.62 91 LYS A N 1
ATOM 679 C CA . LYS A 1 91 ? 11.177 0.393 -21.702 1.00 98.62 91 LYS A CA 1
ATOM 680 C C . LYS A 1 91 ? 11.293 0.566 -20.186 1.00 98.62 91 LYS A C 1
ATOM 682 O O . LYS A 1 91 ? 10.281 0.601 -19.494 1.00 98.62 91 LYS A O 1
ATOM 687 N N . LEU A 1 92 ? 12.508 0.759 -19.676 1.00 98.75 92 LEU A N 1
ATOM 688 C CA . LEU A 1 92 ? 12.757 0.962 -18.247 1.00 98.75 92 LEU A CA 1
ATOM 689 C C . LEU A 1 92 ? 12.068 2.222 -17.703 1.00 98.75 92 LEU A C 1
ATOM 691 O O . LEU A 1 92 ? 11.601 2.226 -16.565 1.00 98.75 92 LEU A O 1
ATOM 695 N N . LYS A 1 93 ? 11.965 3.294 -18.500 1.00 98.56 93 LYS A N 1
ATOM 696 C CA . LYS A 1 93 ? 11.200 4.497 -18.131 1.00 98.56 93 LYS A CA 1
ATOM 697 C C . LYS A 1 93 ? 9.712 4.195 -17.966 1.00 98.56 93 LYS A C 1
ATOM 699 O O . LYS A 1 93 ? 9.125 4.642 -16.980 1.00 98.56 93 LYS A O 1
ATOM 704 N N . CYS A 1 94 ? 9.118 3.445 -18.892 1.00 98.62 94 CYS A N 1
ATOM 705 C CA . CYS A 1 94 ? 7.728 3.002 -18.784 1.00 98.62 94 CYS A CA 1
ATOM 706 C C . CYS A 1 94 ? 7.525 2.124 -17.542 1.00 98.62 94 CYS A C 1
ATOM 708 O O . CYS A 1 94 ? 6.698 2.463 -16.697 1.00 98.62 94 CYS A O 1
ATOM 710 N N . ASP A 1 95 ? 8.361 1.095 -17.367 1.00 98.69 95 ASP A N 1
ATOM 711 C CA . ASP A 1 95 ? 8.299 0.180 -16.221 1.00 98.69 95 ASP A CA 1
ATOM 712 C C . ASP A 1 95 ? 8.400 0.952 -14.887 1.00 98.69 95 ASP A C 1
ATOM 714 O O . ASP A 1 95 ? 7.624 0.729 -13.955 1.00 98.69 95 ASP A O 1
ATOM 718 N N . LYS A 1 96 ? 9.306 1.937 -14.800 1.00 98.62 96 LYS A N 1
ATOM 719 C CA . LYS A 1 96 ? 9.441 2.814 -13.626 1.00 98.62 96 LYS A CA 1
ATOM 720 C C . LYS A 1 96 ? 8.177 3.633 -13.361 1.00 98.62 96 LYS A C 1
ATOM 722 O O . LYS A 1 96 ? 7.776 3.768 -12.205 1.00 98.62 96 LYS A O 1
ATOM 727 N N . LEU A 1 97 ? 7.575 4.225 -14.393 1.00 98.75 97 LEU A N 1
ATOM 728 C CA . LEU A 1 97 ? 6.353 5.019 -14.234 1.00 98.75 97 LEU A CA 1
ATOM 729 C C . LEU A 1 97 ? 5.188 4.158 -13.744 1.00 98.75 97 LEU A C 1
ATOM 731 O O . LEU A 1 97 ? 4.437 4.591 -12.868 1.00 98.75 97 LEU A O 1
ATOM 735 N N . ASP A 1 98 ? 5.066 2.937 -14.251 1.00 98.69 98 ASP A N 1
ATOM 736 C CA . ASP A 1 98 ? 4.012 2.020 -13.832 1.00 98.69 98 ASP A CA 1
ATOM 737 C C . ASP A 1 98 ? 4.225 1.523 -12.401 1.00 98.69 98 ASP A C 1
ATOM 739 O O . ASP A 1 98 ? 3.282 1.542 -11.605 1.00 98.69 98 ASP A O 1
ATOM 743 N N . LEU A 1 99 ? 5.466 1.219 -12.010 1.00 98.81 99 LEU A N 1
ATOM 744 C CA . LEU A 1 99 ? 5.806 0.928 -10.614 1.00 98.81 99 LEU A CA 1
ATOM 745 C C . LEU A 1 99 ? 5.482 2.101 -9.682 1.00 98.81 99 LEU A C 1
ATOM 747 O O . LEU A 1 99 ? 4.936 1.893 -8.600 1.00 98.81 99 LEU A O 1
ATOM 751 N N . LEU A 1 100 ? 5.762 3.344 -10.087 1.00 98.81 100 LEU A N 1
ATOM 752 C CA . LEU A 1 100 ? 5.414 4.527 -9.293 1.00 98.81 100 LEU A CA 1
ATOM 753 C C . LEU A 1 100 ? 3.896 4.683 -9.134 1.00 98.81 100 LEU A C 1
ATOM 755 O O . LEU A 1 100 ? 3.417 4.976 -8.036 1.00 98.81 100 LEU A O 1
ATOM 759 N N . ARG A 1 101 ? 3.123 4.439 -10.198 1.00 98.81 101 ARG A N 1
ATOM 760 C CA . ARG A 1 101 ? 1.652 4.445 -10.139 1.00 98.81 101 ARG A CA 1
ATOM 761 C C . ARG A 1 101 ? 1.126 3.365 -9.193 1.00 98.81 101 ARG A C 1
ATOM 763 O O . ARG A 1 101 ? 0.269 3.659 -8.355 1.00 98.81 101 ARG A O 1
ATOM 770 N N . GLN A 1 102 ? 1.664 2.148 -9.282 1.00 98.81 102 GLN A N 1
ATOM 771 C CA . GLN A 1 102 ? 1.319 1.039 -8.388 1.00 98.81 102 GLN A CA 1
ATOM 772 C C . GLN A 1 102 ? 1.690 1.342 -6.934 1.00 98.81 102 GLN A C 1
ATOM 774 O O . GLN A 1 102 ? 0.887 1.109 -6.034 1.00 98.81 102 GLN A O 1
ATOM 779 N N . HIS A 1 103 ? 2.863 1.929 -6.694 1.00 98.44 103 HIS A N 1
ATOM 780 C CA . HIS A 1 103 ? 3.310 2.328 -5.364 1.00 98.44 103 HIS A CA 1
ATOM 781 C C . HIS A 1 103 ? 2.341 3.328 -4.718 1.00 98.44 103 HIS A C 1
ATOM 783 O O . HIS A 1 103 ? 1.921 3.127 -3.580 1.00 98.44 103 HIS A O 1
ATOM 789 N N . VAL A 1 104 ? 1.895 4.351 -5.454 1.00 98.88 104 VAL A N 1
ATOM 790 C CA . VAL A 1 104 ? 0.899 5.318 -4.955 1.00 98.88 104 VAL A CA 1
ATOM 791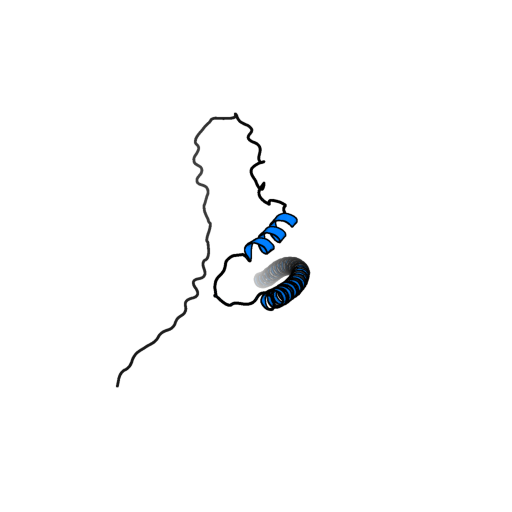 C C . VAL A 1 104 ? -0.465 4.663 -4.700 1.00 98.88 104 VAL A C 1
ATOM 793 O O . VAL A 1 104 ? -1.170 5.042 -3.763 1.00 98.88 104 VAL A O 1
ATOM 796 N N . ALA A 1 105 ? -0.877 3.693 -5.520 1.00 98.62 105 ALA A N 1
ATOM 797 C CA . ALA A 1 105 ? -2.102 2.930 -5.273 1.00 98.62 105 ALA A CA 1
ATOM 798 C C . ALA A 1 105 ? -1.992 2.091 -3.987 1.00 98.62 105 ALA A C 1
ATOM 800 O O . ALA A 1 105 ? -2.872 2.156 -3.130 1.00 98.62 105 ALA A O 1
ATOM 801 N N . CYS A 1 106 ? -0.875 1.384 -3.812 1.00 98.62 106 CYS A N 1
ATOM 802 C CA . CYS A 1 106 ? -0.597 0.575 -2.629 1.00 98.62 106 CYS A CA 1
ATOM 803 C C . CYS A 1 106 ? -0.541 1.427 -1.352 1.00 98.62 106 CYS A C 1
ATOM 805 O O . CYS A 1 106 ? -1.195 1.103 -0.365 1.00 98.62 106 CYS A O 1
ATOM 807 N N . GLN A 1 107 ? 0.151 2.571 -1.382 1.00 98.81 107 GLN A N 1
ATOM 808 C CA . GLN A 1 107 ? 0.207 3.496 -0.244 1.00 98.81 107 GLN A CA 1
ATOM 809 C C . GLN A 1 107 ? -1.181 3.961 0.209 1.00 98.81 107 GLN A C 1
ATOM 811 O O . GLN A 1 107 ? -1.446 4.045 1.410 1.00 98.81 107 GLN A O 1
ATOM 816 N N . ARG A 1 108 ? -2.080 4.243 -0.742 1.00 98.81 108 ARG A N 1
ATOM 817 C CA . ARG A 1 108 ? -3.462 4.625 -0.431 1.00 98.81 108 ARG A CA 1
ATOM 818 C C . ARG A 1 108 ? -4.229 3.492 0.245 1.00 98.81 108 ARG A C 1
ATOM 820 O O . ARG A 1 108 ? -4.900 3.751 1.242 1.00 98.81 108 ARG A O 1
ATOM 827 N N . GLU A 1 109 ? -4.105 2.257 -0.240 1.00 98.81 109 GLU A N 1
ATOM 828 C CA . GLU A 1 109 ? -4.784 1.122 0.395 1.00 98.81 109 GLU A CA 1
ATOM 829 C C . GLU A 1 109 ? -4.206 0.821 1.782 1.00 98.81 109 GLU A C 1
ATOM 831 O O . GLU A 1 109 ? -4.971 0.616 2.719 1.00 98.81 109 GLU A O 1
ATOM 836 N N . ILE A 1 110 ? -2.883 0.906 1.963 1.00 98.81 110 ILE A N 1
ATOM 837 C CA . ILE A 1 110 ? -2.244 0.771 3.282 1.00 98.81 110 ILE A CA 1
ATOM 838 C C . ILE A 1 110 ? -2.821 1.791 4.266 1.00 98.81 110 ILE A C 1
ATOM 840 O O . ILE A 1 110 ? -3.176 1.430 5.387 1.00 98.81 110 ILE A O 1
ATOM 844 N N . LYS A 1 111 ? -2.939 3.062 3.861 1.00 98.81 111 LYS A N 1
ATOM 845 C CA . LYS A 1 111 ? -3.521 4.106 4.715 1.00 98.81 111 LYS A CA 1
ATOM 846 C C . LYS A 1 111 ? -4.961 3.759 5.106 1.00 98.81 111 LYS A C 1
ATOM 848 O O . LYS A 1 111 ? -5.295 3.783 6.286 1.00 98.81 111 LYS A O 1
ATOM 853 N N . LYS A 1 112 ? -5.777 3.358 4.130 1.00 98.81 112 LYS A N 1
ATOM 854 C CA . LYS A 1 112 ? -7.176 2.972 4.343 1.00 98.81 112 LYS A CA 1
ATOM 855 C C . LYS A 1 112 ? -7.313 1.758 5.265 1.00 98.81 112 LYS A C 1
ATOM 857 O O . LYS A 1 112 ? -8.218 1.708 6.091 1.00 98.81 112 LYS A O 1
ATOM 862 N N . LEU A 1 113 ? -6.435 0.764 5.132 1.00 98.88 113 LEU A N 1
ATOM 863 C CA . LEU A 1 113 ? -6.410 -0.409 6.007 1.00 98.88 113 LEU A CA 1
ATOM 864 C C . LEU A 1 113 ? -6.034 -0.030 7.441 1.00 98.88 113 LEU A C 1
ATOM 866 O O . LEU A 1 113 ? -6.732 -0.450 8.356 1.00 98.88 113 LEU A O 1
ATOM 870 N N . LYS A 1 114 ? -5.024 0.826 7.635 1.00 98.81 114 LYS A N 1
ATOM 871 C CA . LYS A 1 114 ? -4.639 1.326 8.967 1.00 98.81 114 LYS A CA 1
ATOM 872 C C . LYS A 1 114 ? -5.761 2.106 9.653 1.00 98.81 114 LYS A C 1
ATOM 874 O O . LYS A 1 114 ? -6.001 1.921 10.839 1.00 98.81 114 LYS A O 1
ATOM 879 N N . GLU A 1 115 ? -6.473 2.956 8.914 1.00 98.75 115 GLU A N 1
ATOM 880 C CA . GLU A 1 115 ? -7.633 3.690 9.442 1.00 98.75 115 GLU A CA 1
ATOM 881 C C . GLU A 1 115 ? -8.750 2.733 9.891 1.00 98.75 115 GLU A C 1
ATOM 883 O O . GLU A 1 115 ? -9.324 2.902 10.968 1.00 98.75 115 GLU A O 1
ATOM 888 N N . ARG A 1 116 ? -9.036 1.692 9.094 1.00 98.75 116 ARG A N 1
ATOM 889 C CA . ARG A 1 116 ? -10.012 0.653 9.461 1.00 98.75 116 ARG A CA 1
ATOM 890 C C . ARG A 1 116 ? -9.564 -0.155 10.678 1.00 98.75 116 ARG A C 1
ATOM 892 O O . ARG A 1 116 ? -10.384 -0.406 11.554 1.00 98.75 116 ARG A O 1
ATOM 899 N N . GLU A 1 117 ? -8.297 -0.556 10.732 1.00 98.75 117 GLU A N 1
ATOM 900 C CA . GLU A 1 117 ? -7.715 -1.296 11.857 1.00 98.75 117 GLU A CA 1
ATOM 901 C C . GLU A 1 117 ? -7.842 -0.499 13.157 1.00 98.75 117 GLU A C 1
ATOM 903 O O . GLU A 1 117 ? -8.364 -1.015 14.143 1.00 98.75 117 GLU A O 1
ATOM 908 N N . MET A 1 118 ? -7.470 0.784 13.131 1.00 98.75 118 MET A N 1
ATOM 909 C CA . MET A 1 118 ? -7.605 1.674 14.282 1.00 98.75 118 MET A CA 1
ATOM 910 C C . MET A 1 118 ? -9.062 1.776 14.751 1.00 98.75 118 MET A C 1
ATOM 912 O O . MET A 1 118 ? -9.328 1.670 15.947 1.00 98.75 118 MET A O 1
ATOM 916 N N . LYS A 1 119 ? -10.016 1.926 13.822 1.00 98.69 119 LYS A N 1
ATOM 917 C CA . LYS A 1 119 ? -11.445 1.961 14.161 1.00 98.69 119 LYS A CA 1
ATOM 918 C C . LYS A 1 119 ? -11.903 0.663 14.830 1.00 98.69 119 LYS A C 1
ATOM 920 O O . LYS A 1 119 ? -12.513 0.708 15.891 1.00 98.69 119 LYS A O 1
ATOM 925 N N . LEU A 1 120 ? -11.571 -0.487 14.245 1.00 98.81 120 LEU A N 1
ATOM 926 C CA . LEU A 1 120 ? -11.936 -1.790 14.806 1.00 98.81 120 LEU A CA 1
ATOM 927 C C . LEU A 1 120 ? -11.313 -2.017 16.188 1.00 98.81 120 LEU A C 1
ATOM 929 O O . LEU A 1 120 ? -11.953 -2.599 17.059 1.00 98.81 120 LEU A O 1
ATOM 933 N N . GLN A 1 121 ? -10.088 -1.540 16.412 1.00 98.81 121 GLN A N 1
ATOM 934 C CA . GLN A 1 121 ? -9.428 -1.634 17.711 1.00 98.81 121 GLN A CA 1
ATOM 935 C C . GLN A 1 121 ? -10.130 -0.780 18.777 1.00 98.81 121 GLN A C 1
ATOM 937 O O . GLN A 1 121 ? -10.270 -1.222 19.920 1.00 98.81 121 GLN A O 1
ATOM 942 N N . MET A 1 122 ? -10.608 0.414 18.410 1.00 98.75 122 MET A N 1
ATOM 943 C CA . MET A 1 122 ? -11.441 1.239 19.289 1.00 98.75 122 MET A CA 1
ATOM 944 C C . MET A 1 122 ? -12.763 0.540 19.616 1.00 98.75 122 MET A C 1
ATOM 946 O O . MET A 1 122 ? -13.090 0.396 20.794 1.00 98.75 122 MET A O 1
ATOM 950 N N . ASP A 1 123 ? -13.472 0.041 18.600 1.00 98.75 123 ASP A N 1
ATOM 951 C CA . ASP A 1 123 ? -14.756 -0.650 18.766 1.00 98.75 123 ASP A CA 1
ATOM 952 C C . ASP A 1 123 ? -14.608 -1.896 19.661 1.00 98.75 123 ASP A C 1
ATOM 954 O O . ASP A 1 123 ? -15.403 -2.113 20.579 1.00 98.75 123 ASP A O 1
ATOM 958 N N . LEU A 1 124 ? -13.545 -2.684 19.456 1.00 98.75 124 LEU A N 1
ATOM 959 C CA . LEU A 1 124 ? -13.219 -3.847 20.283 1.00 98.75 124 LEU A CA 1
ATOM 960 C C . LEU A 1 124 ? -12.946 -3.456 21.741 1.00 98.75 124 LEU A C 1
ATOM 962 O O . LEU A 1 124 ? -13.422 -4.129 22.656 1.00 98.75 124 LEU A O 1
ATOM 966 N N . SER A 1 125 ? -12.193 -2.376 21.969 1.00 98.69 125 SER A N 1
ATOM 967 C CA . SER A 1 125 ? -11.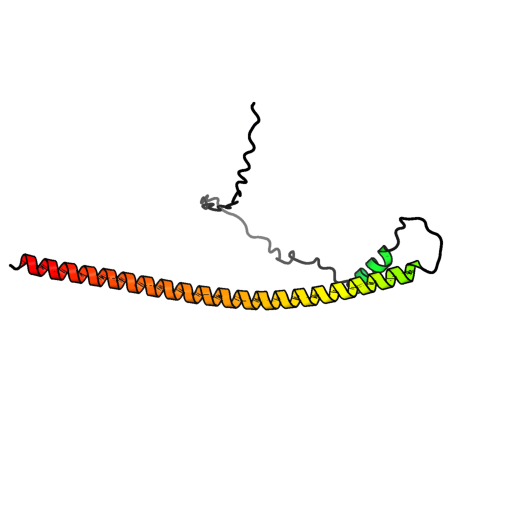910 -1.866 23.314 1.00 98.69 125 SER A CA 1
ATOM 968 C C . SER A 1 125 ? -13.197 -1.447 24.030 1.00 98.69 125 SER A C 1
ATOM 970 O O . SER A 1 125 ? -13.447 -1.888 25.153 1.00 98.69 125 SER A O 1
ATOM 972 N N . SER A 1 126 ? -14.062 -0.679 23.362 1.00 98.62 126 SER A N 1
ATOM 973 C CA . SER A 1 126 ? -15.360 -0.264 23.907 1.00 98.62 126 SER A CA 1
ATOM 974 C C . SER A 1 126 ? -16.264 -1.458 24.221 1.00 98.62 126 SER A C 1
ATOM 976 O O . SER A 1 126 ? -16.837 -1.527 25.308 1.00 98.62 126 SER A O 1
ATOM 978 N N . ALA A 1 127 ? -16.346 -2.439 23.319 1.00 98.62 127 ALA A N 1
ATOM 979 C CA . ALA A 1 127 ? -17.118 -3.657 23.551 1.00 98.62 127 ALA A CA 1
ATOM 980 C C . ALA A 1 127 ? -16.563 -4.480 24.726 1.00 98.62 127 ALA A C 1
ATOM 982 O O . ALA A 1 127 ? -17.330 -5.012 25.526 1.00 98.62 127 ALA A O 1
ATOM 983 N N . SER A 1 128 ? -15.237 -4.564 24.862 1.00 98.62 128 SER A N 1
ATOM 984 C CA . SER A 1 128 ? -14.574 -5.254 25.974 1.00 98.62 128 SER A CA 1
ATOM 985 C C . SER A 1 128 ? -14.848 -4.579 27.324 1.00 98.62 128 SER A C 1
ATOM 987 O O . SER A 1 128 ? -15.138 -5.255 28.319 1.00 98.62 128 SER A O 1
ATOM 989 N N . GLN A 1 129 ? -14.825 -3.242 27.361 1.00 98.69 129 GLN A N 1
ATOM 990 C CA . GLN A 1 129 ? -15.183 -2.467 28.551 1.00 98.69 129 GLN A CA 1
ATOM 991 C C . GLN A 1 129 ? -16.639 -2.705 28.954 1.00 98.69 129 GLN A C 1
ATOM 993 O O . GLN A 1 129 ? -16.909 -3.015 30.115 1.00 98.69 129 GLN A O 1
ATOM 998 N N . GLU A 1 130 ? -17.568 -2.643 27.999 1.00 98.56 130 GLU A N 1
ATOM 999 C CA . GLU A 1 130 ? -18.984 -2.889 28.275 1.00 98.56 130 GLU A CA 1
ATOM 1000 C C . GLU A 1 130 ? -19.233 -4.336 28.714 1.00 98.56 130 GLU A C 1
ATOM 1002 O O . GLU A 1 130 ? -19.956 -4.578 29.679 1.00 98.56 130 GLU A O 1
ATOM 1007 N N . ASN A 1 131 ? -18.563 -5.309 28.091 1.00 98.19 131 ASN A N 1
ATOM 1008 C CA . ASN A 1 131 ? -18.636 -6.707 28.510 1.00 98.19 131 ASN A CA 1
ATOM 1009 C C . ASN A 1 131 ? -18.190 -6.880 29.969 1.00 98.19 131 ASN A C 1
ATOM 1011 O O . ASN A 1 131 ? -18.850 -7.563 30.752 1.00 98.19 131 ASN A O 1
ATOM 1015 N N . SER A 1 132 ? -17.094 -6.225 30.348 1.00 98.31 132 SER A N 1
ATOM 1016 C CA . SER A 1 132 ? -16.569 -6.255 31.714 1.00 98.31 132 SER A CA 1
ATOM 1017 C C . SER A 1 132 ? -17.527 -5.595 32.708 1.00 98.31 132 SER A C 1
ATOM 1019 O O . SER A 1 132 ? -17.782 -6.161 33.774 1.00 98.31 132 SER A O 1
ATOM 1021 N N . ARG A 1 133 ? -18.108 -4.442 32.346 1.00 98.31 133 ARG A N 1
ATOM 1022 C CA . ARG A 1 133 ? -19.100 -3.716 33.153 1.00 98.31 133 ARG A CA 1
ATOM 1023 C C . ARG A 1 133 ? -20.363 -4.546 33.380 1.00 98.31 133 ARG A C 1
ATOM 1025 O O . ARG A 1 133 ? -20.804 -4.678 34.517 1.00 98.31 133 ARG A O 1
ATOM 1032 N N . LEU A 1 134 ? -20.915 -5.148 32.326 1.00 98.00 134 LEU A N 1
ATOM 1033 C CA . LEU A 1 134 ? -22.098 -6.010 32.411 1.00 98.00 134 LEU A CA 1
ATOM 1034 C C . LEU A 1 134 ? -21.835 -7.251 33.268 1.00 98.00 134 LEU A C 1
ATOM 1036 O O . LEU A 1 134 ? -22.663 -7.610 34.100 1.00 98.00 134 LEU A O 1
ATOM 1040 N N . ARG A 1 135 ? -20.660 -7.881 33.123 1.00 97.31 135 ARG A N 1
ATOM 1041 C CA . ARG A 1 135 ? -20.256 -8.997 33.992 1.00 97.31 135 ARG A CA 1
ATOM 1042 C C . ARG A 1 135 ? -20.133 -8.578 35.454 1.00 97.31 135 ARG A C 1
ATOM 1044 O O . ARG A 1 135 ? -20.464 -9.378 36.318 1.00 97.31 135 ARG A O 1
ATOM 1051 N N . ALA A 1 136 ? -19.625 -7.378 35.738 1.00 96.62 136 ALA A N 1
ATOM 1052 C CA . ALA A 1 136 ? -19.558 -6.858 37.102 1.00 96.62 136 ALA A CA 1
ATOM 1053 C C . ALA A 1 136 ? -20.957 -6.653 37.682 1.00 96.62 136 ALA A C 1
ATOM 1055 O O . ALA A 1 136 ? -21.262 -7.220 38.723 1.00 96.62 136 ALA A O 1
ATOM 1056 N N . LEU A 1 137 ? -21.830 -5.978 36.934 1.00 96.56 137 LEU A N 1
ATOM 1057 C CA . LEU A 1 137 ? -23.209 -5.741 37.340 1.00 96.56 137 LEU A CA 1
ATOM 1058 C C . LEU A 1 137 ? -23.955 -7.052 37.637 1.00 96.56 137 LEU A C 1
ATOM 1060 O O . LEU A 1 137 ? -24.625 -7.158 38.657 1.00 96.56 137 LEU A O 1
ATOM 1064 N N . LEU A 1 138 ? -23.797 -8.073 36.785 1.00 96.06 138 LEU A N 1
ATOM 1065 C CA . LEU A 1 138 ? -24.383 -9.396 37.022 1.00 96.06 138 LEU A CA 1
ATOM 1066 C C . LEU A 1 138 ? -23.860 -10.047 38.307 1.00 96.06 138 LEU A C 1
ATOM 1068 O O . LEU A 1 138 ? -24.657 -10.602 39.056 1.00 96.06 138 LEU A O 1
ATOM 1072 N N . ARG A 1 139 ? -22.549 -9.970 38.581 1.00 94.12 139 ARG A N 1
ATOM 1073 C CA . ARG A 1 139 ? -21.985 -10.487 39.839 1.00 94.12 139 ARG A CA 1
ATOM 1074 C C . ARG A 1 139 ? -22.590 -9.778 41.045 1.00 94.12 139 ARG A C 1
ATOM 1076 O O . ARG A 1 139 ? -22.988 -10.457 41.988 1.00 94.12 139 ARG A O 1
ATOM 1083 N N . ASP A 1 140 ? -22.697 -8.456 40.987 1.00 92.50 140 ASP A N 1
ATOM 1084 C CA . ASP A 1 140 ? -23.230 -7.649 42.084 1.00 92.50 140 ASP A CA 1
ATOM 1085 C C . ASP A 1 140 ? -24.695 -8.013 42.364 1.00 92.50 140 ASP A C 1
ATOM 1087 O O . ASP A 1 140 ? -25.040 -8.284 43.510 1.00 92.50 140 ASP A O 1
ATOM 1091 N N . TYR A 1 141 ? -25.533 -8.156 41.328 1.00 91.69 141 TYR A N 1
ATOM 1092 C CA . TYR A 1 141 ? -26.912 -8.635 41.493 1.00 91.69 141 TYR A CA 1
ATOM 1093 C C . TYR A 1 141 ? -26.978 -10.035 42.112 1.00 91.69 141 TYR A C 1
ATOM 1095 O O . TYR A 1 141 ? -27.686 -10.239 43.095 1.00 91.69 141 TYR A O 1
ATOM 1103 N N . THR A 1 142 ? -26.192 -10.989 41.601 1.00 83.31 142 THR A N 1
ATOM 1104 C CA . THR A 1 142 ? -26.184 -12.353 42.159 1.00 83.31 142 THR A CA 1
ATOM 1105 C C . THR A 1 142 ? -25.653 -12.410 43.594 1.00 83.31 142 THR A C 1
ATOM 1107 O O . THR A 1 142 ? -26.059 -13.278 44.357 1.00 83.31 142 THR A O 1
ATOM 1110 N N . SER A 1 143 ? -24.766 -11.493 43.991 1.00 69.94 143 SER A N 1
ATOM 1111 C CA . SER A 1 143 ? -24.248 -11.416 45.361 1.00 69.94 143 SER A CA 1
ATOM 1112 C C . SER A 1 143 ? -25.246 -10.785 46.337 1.00 69.94 143 SER A C 1
ATOM 1114 O O . SER A 1 143 ? -25.239 -11.131 47.521 1.00 69.94 143 SER A O 1
ATOM 1116 N N . VAL A 1 144 ? -26.084 -9.858 45.864 1.00 68.44 144 VAL A N 1
ATOM 1117 C CA . VAL A 1 144 ? -27.128 -9.201 46.667 1.00 68.44 144 VAL A CA 1
ATOM 1118 C C . VAL A 1 144 ? -28.272 -10.173 46.978 1.00 68.44 144 VAL A C 1
ATOM 1120 O O . VAL A 1 144 ? -28.724 -10.226 48.124 1.00 68.44 144 VAL A O 1
ATOM 1123 N N . ASP A 1 145 ? -28.675 -11.009 46.018 1.00 61.16 145 ASP A N 1
ATOM 1124 C CA . ASP A 1 145 ? -29.734 -12.011 46.230 1.00 61.16 145 ASP A CA 1
ATOM 1125 C C . ASP A 1 145 ? -29.330 -13.109 47.234 1.00 61.16 145 ASP A C 1
ATOM 1127 O O . ASP A 1 145 ? -30.159 -13.569 48.009 1.00 61.16 145 ASP A O 1
ATOM 1131 N N . VAL A 1 146 ? -28.052 -13.505 47.299 1.00 60.31 146 VAL A N 1
ATOM 1132 C CA . VAL A 1 146 ? -27.584 -14.536 48.256 1.00 60.31 146 VAL A CA 1
ATOM 1133 C C . VAL A 1 146 ? -27.432 -13.987 49.682 1.00 60.31 146 VAL A C 1
ATOM 1135 O O . VAL A 1 146 ? -27.466 -14.749 50.640 1.00 60.31 146 VAL A O 1
ATOM 1138 N N . SER A 1 147 ? -27.277 -12.670 49.841 1.00 57.38 147 SER A N 1
ATOM 1139 C CA . SER A 1 147 ? -27.131 -12.027 51.160 1.00 57.38 147 SER A CA 1
ATOM 1140 C C . SER A 1 147 ? -28.469 -11.637 51.804 1.00 57.38 147 SER A C 1
ATOM 1142 O O . SER A 1 147 ? -28.483 -11.156 52.935 1.00 57.38 147 SER A O 1
ATOM 1144 N N . SER A 1 148 ? -29.579 -11.783 51.076 1.00 54.59 148 SER A N 1
ATOM 1145 C CA . SER A 1 148 ? -30.927 -11.381 51.503 1.00 54.59 148 SER A CA 1
ATOM 1146 C C . SER A 1 148 ? -31.863 -12.561 51.817 1.00 54.59 148 SER A C 1
ATOM 1148 O O . SER A 1 148 ? -33.038 -12.338 52.115 1.00 54.59 148 SER A O 1
ATOM 1150 N N . VAL A 1 149 ? -31.334 -13.791 51.810 1.00 44.50 149 VAL A N 1
ATOM 1151 C CA . VAL A 1 149 ? -31.995 -15.044 52.226 1.00 44.50 149 VAL A CA 1
ATOM 1152 C C . VAL A 1 149 ? -31.294 -15.595 53.461 1.00 44.50 149 VAL A C 1
ATOM 1154 O O . VAL A 1 149 ? -32.010 -16.064 54.373 1.00 44.50 149 VAL A O 1
#

Radius of gyration: 35.69 Å; chains: 1; bounding box: 76×83×95 Å